Protein AF-A0AAD6HN36-F1 (afdb_monomer_lite)

pLDDT: mean 83.99, std 12.92, range [34.91, 96.19]

Organism: NCBI:txid1324776

Sequence (152 aa):
MFLSRPLIVNHISSAFELPNLQLDRNDNEGPPSPFAHVSLQFQLGQILTRTSLLHGQEISPLESESIRSHINNWIMSLPPAYSEKDPDTQWDKTHLYIPLQRHNLHAVSYMTMFSPSKRFLTKIYDSSSSREDQVCRSKAVDIAIHLLEISR

Radius of gyration: 17.89 Å; chains: 1; bounding box: 50×27×44 Å

Secondary structure (DSSP, 8-state):
-------SS-TTT--PPP---GGG---TTSPPPTTHHHHHHHHHHHHHHTSGGGGTPPPPHHHHHHHHHHHHHHHHTS-GGG-SSS---TTTTT-THHHHHHHHHHHHHHHHHHHHHTHHHHS---TT--HHHHHHHHHHHHHHHHHHHHT-

Foldseek 3Di:
DPDPDPDPDDPVPDPDDQPDVVVQDDPPPDDDGLCNLVSLVVVLVVLPSVACVVVPDQQDLVRLVVNLVVLVVSQVVDDQLLHPPNRDCVCCVPCVSSVVSSLVSVLVSLVSSLVNLVVLVVDDDDPPDDPSSVVSNVVNVVSVVVSVVSVD

Structure (mmCIF, N/CA/C/O backbone):
data_AF-A0AAD6HN36-F1
#
_entry.id   AF-A0AAD6HN36-F1
#
loop_
_atom_site.group_PDB
_atom_site.id
_atom_site.type_symbol
_atom_site.label_atom_id
_atom_site.label_alt_id
_atom_site.label_comp_id
_atom_site.label_asym_id
_atom_site.label_entity_id
_atom_site.label_seq_id
_atom_site.pdbx_PDB_ins_code
_atom_site.Cartn_x
_atom_site.Cartn_y
_atom_site.Cartn_z
_atom_site.occupancy
_atom_site.B_iso_or_equiv
_atom_site.auth_seq_id
_atom_site.auth_comp_id
_atom_site.auth_asym_id
_atom_site.auth_atom_id
_atom_site.pdbx_PDB_model_num
ATOM 1 N N . MET A 1 1 ? -7.191 -12.257 -16.506 1.00 34.91 1 MET A N 1
ATOM 2 C CA . MET A 1 1 ? -7.892 -11.857 -17.741 1.00 34.91 1 MET A CA 1
ATOM 3 C C . MET A 1 1 ? -9.327 -11.533 -17.352 1.00 34.91 1 MET A C 1
ATOM 5 O O . MET A 1 1 ? -10.131 -12.443 -17.215 1.00 34.91 1 MET A O 1
ATOM 9 N N . PHE A 1 2 ? -9.620 -10.268 -17.042 1.00 50.25 2 PHE A N 1
ATOM 10 C CA . PHE A 1 2 ? -11.009 -9.817 -16.959 1.00 50.25 2 PHE A CA 1
ATOM 11 C C . PHE A 1 2 ? -11.519 -9.731 -18.398 1.00 50.25 2 PHE A C 1
ATOM 13 O O . PHE A 1 2 ? -10.838 -9.161 -19.248 1.00 50.25 2 PHE A O 1
ATOM 20 N N . LEU A 1 3 ? -12.657 -10.365 -18.685 1.00 59.28 3 LEU A N 1
ATOM 21 C CA . LEU A 1 3 ? -13.356 -10.238 -19.966 1.00 59.28 3 LEU A CA 1
ATOM 22 C C . LEU A 1 3 ? -13.471 -8.744 -20.277 1.00 59.28 3 LEU A C 1
ATOM 24 O O . LEU A 1 3 ? -13.971 -8.028 -19.414 1.00 59.28 3 LEU A O 1
ATOM 28 N N . SER A 1 4 ? -12.981 -8.302 -21.439 1.00 61.53 4 SER A N 1
ATOM 29 C CA . SER A 1 4 ? -12.888 -6.912 -21.919 1.00 61.53 4 SER A CA 1
ATOM 30 C C . SER A 1 4 ? -14.243 -6.191 -21.949 1.00 61.53 4 SER A C 1
ATOM 32 O O . SER A 1 4 ? -14.782 -5.874 -23.006 1.00 61.53 4 SER A O 1
ATOM 34 N N . ARG A 1 5 ? -14.844 -5.986 -20.779 1.00 61.78 5 ARG A N 1
ATOM 35 C CA . ARG A 1 5 ? -16.117 -5.310 -20.611 1.00 61.78 5 ARG A CA 1
ATOM 36 C C . ARG A 1 5 ? -15.847 -3.815 -20.705 1.00 61.78 5 ARG A C 1
ATOM 38 O O . ARG A 1 5 ? -14.975 -3.329 -19.982 1.00 61.78 5 ARG A O 1
ATOM 45 N N . PRO A 1 6 ? -16.575 -3.089 -21.564 1.00 61.88 6 PRO A N 1
ATOM 46 C CA . PRO A 1 6 ? -16.514 -1.640 -21.542 1.00 61.88 6 PRO A CA 1
ATOM 47 C C . PRO A 1 6 ? -16.891 -1.157 -20.138 1.00 61.88 6 PRO A C 1
ATOM 49 O O . PRO A 1 6 ? -17.812 -1.698 -19.516 1.00 61.88 6 PRO A O 1
ATOM 52 N N . LEU A 1 7 ? -16.149 -0.174 -19.625 1.00 59.88 7 LEU A N 1
ATOM 53 C CA . LEU A 1 7 ? -16.458 0.462 -18.350 1.00 59.88 7 LEU A CA 1
ATOM 54 C C . LEU A 1 7 ? -17.863 1.071 -18.458 1.00 59.88 7 LEU A C 1
ATOM 56 O O . LEU A 1 7 ? -18.073 2.025 -19.200 1.00 59.88 7 LEU A O 1
ATOM 60 N N . ILE A 1 8 ? -18.834 0.486 -17.751 1.00 68.56 8 ILE A N 1
ATOM 61 C CA . ILE A 1 8 ? -20.224 0.983 -17.718 1.00 68.56 8 ILE A CA 1
ATOM 62 C C . ILE A 1 8 ? -20.270 2.348 -17.021 1.00 68.56 8 ILE A C 1
ATOM 64 O O . ILE A 1 8 ? -21.091 3.203 -17.341 1.00 68.56 8 ILE A O 1
ATOM 68 N N . VAL A 1 9 ? -19.356 2.558 -16.076 1.00 64.19 9 VAL A N 1
ATOM 69 C CA . VAL A 1 9 ? -19.214 3.796 -15.323 1.00 64.19 9 VAL A CA 1
ATOM 70 C C . VAL A 1 9 ? -18.124 4.642 -15.974 1.00 64.19 9 VAL A C 1
ATOM 72 O O . VAL A 1 9 ? -16.949 4.277 -15.962 1.00 64.19 9 VAL A O 1
ATOM 75 N N . ASN A 1 10 ? -18.509 5.788 -16.537 1.00 61.34 10 ASN A N 1
ATOM 76 C CA . ASN A 1 10 ? -17.551 6.766 -17.036 1.00 61.34 10 ASN A CA 1
ATOM 77 C C . ASN A 1 10 ? -16.992 7.581 -15.860 1.00 61.34 10 ASN A C 1
ATOM 79 O O . ASN A 1 10 ? -17.619 8.531 -15.385 1.00 61.34 10 ASN A O 1
ATOM 83 N N . HIS A 1 11 ? -15.805 7.203 -15.391 1.00 59.62 11 HIS A N 1
ATOM 84 C CA . HIS A 1 11 ? -15.131 7.886 -14.286 1.00 59.62 11 HIS A CA 1
ATOM 85 C C . HIS A 1 11 ? -14.662 9.309 -14.637 1.00 59.62 11 HIS A C 1
ATOM 87 O O . HIS A 1 11 ? -14.411 10.093 -13.730 1.00 59.62 11 HIS A O 1
ATOM 93 N N . ILE A 1 12 ? -14.593 9.667 -15.927 1.00 59.88 12 ILE A N 1
ATOM 94 C CA . ILE A 1 12 ? -14.190 11.005 -16.393 1.00 59.88 12 ILE A CA 1
ATOM 95 C C . ILE A 1 12 ? -15.348 12.009 -16.262 1.00 59.88 12 ILE A C 1
ATOM 97 O O . ILE A 1 12 ? -15.118 13.190 -16.023 1.00 59.88 12 ILE A O 1
ATOM 101 N N . SER A 1 13 ? -16.601 11.553 -16.393 1.00 55.22 13 SER A N 1
ATOM 102 C CA . SER A 1 13 ? -17.796 12.414 -16.351 1.00 55.22 13 SER A CA 1
ATOM 103 C C . SER A 1 13 ? -18.563 12.367 -15.029 1.00 55.22 13 SER A C 1
ATOM 105 O O . SER A 1 13 ? -19.600 13.014 -14.907 1.00 55.22 13 SER A O 1
ATOM 107 N N . SER A 1 14 ? -18.103 11.578 -14.059 1.00 58.44 14 SER A N 1
ATOM 108 C CA . SER A 1 14 ? -18.815 11.351 -12.801 1.00 58.44 14 SER A CA 1
ATOM 109 C C . SER A 1 14 ? -18.067 12.032 -11.658 1.00 58.44 14 SER A C 1
ATOM 111 O O . SER A 1 14 ? -17.010 11.569 -11.231 1.00 58.44 14 SER A O 1
ATOM 113 N N . ALA A 1 15 ? -18.607 13.145 -11.161 1.00 59.53 15 ALA A N 1
ATOM 114 C CA . ALA A 1 15 ? -18.129 13.771 -9.934 1.00 59.53 15 ALA A CA 1
ATOM 115 C C . ALA A 1 15 ? -18.608 12.927 -8.744 1.00 59.53 15 ALA A C 1
ATOM 117 O O . ALA A 1 15 ? -19.734 13.075 -8.279 1.00 59.53 15 ALA A O 1
ATOM 118 N N . PHE A 1 16 ? -17.785 11.977 -8.302 1.00 65.31 16 PHE A N 1
ATOM 119 C CA . PHE A 1 16 ? -18.121 11.153 -7.146 1.00 65.31 16 PHE A CA 1
ATOM 120 C C . PHE A 1 16 ? -17.800 11.905 -5.853 1.00 65.31 16 PHE A C 1
ATOM 122 O O . PHE A 1 16 ? -16.651 12.289 -5.618 1.00 65.31 16 PHE A O 1
ATOM 129 N N . GLU A 1 17 ? -18.807 12.081 -5.004 1.00 69.38 17 GLU A N 1
ATOM 130 C CA . GLU A 1 17 ? -18.619 12.577 -3.644 1.00 69.38 17 GLU A CA 1
ATOM 131 C C . GLU A 1 17 ? -18.004 11.490 -2.754 1.00 69.38 17 GLU A C 1
ATOM 133 O O . GLU A 1 17 ? -18.264 10.296 -2.928 1.00 69.38 17 GLU A O 1
ATOM 138 N N . LEU A 1 18 ? -17.168 11.906 -1.798 1.00 73.12 18 LEU A N 1
ATOM 139 C CA . LEU A 1 18 ? -16.603 10.994 -0.808 1.00 73.12 18 LEU A CA 1
ATOM 140 C C . LEU A 1 18 ? -17.752 10.398 0.024 1.00 73.12 18 LEU A C 1
ATOM 142 O O . LEU A 1 18 ? -18.589 11.174 0.493 1.00 73.12 18 LEU A O 1
ATOM 146 N N . PRO A 1 19 ? -17.782 9.074 0.277 1.00 73.75 19 PRO A N 1
ATOM 147 C CA . PRO A 1 19 ? -18.745 8.502 1.207 1.00 73.75 19 PRO A CA 1
ATOM 148 C C . PRO A 1 19 ? -18.616 9.211 2.557 1.00 73.75 19 PRO A C 1
ATOM 150 O O . PRO A 1 19 ? -17.577 9.120 3.223 1.00 73.75 19 PRO A O 1
ATOM 153 N N . ASN A 1 20 ? -19.648 9.967 2.930 1.00 66.25 20 ASN A N 1
ATOM 154 C CA . ASN A 1 20 ? -19.693 10.651 4.208 1.00 66.25 20 ASN A CA 1
ATOM 155 C C . ASN A 1 20 ? -20.208 9.638 5.241 1.00 66.25 20 ASN A C 1
ATOM 157 O O . ASN A 1 20 ? -21.331 9.156 5.174 1.00 66.25 20 ASN A O 1
ATOM 161 N N . LEU A 1 21 ? -19.353 9.230 6.178 1.00 71.81 21 LEU A N 1
ATOM 162 C CA . LEU A 1 21 ? -19.661 8.209 7.194 1.00 71.81 21 LEU A CA 1
ATOM 163 C C . LEU A 1 21 ? -20.633 8.749 8.266 1.00 71.81 21 LEU A C 1
ATOM 165 O O . LEU A 1 21 ? -20.459 8.507 9.455 1.00 71.81 21 LEU A O 1
ATOM 169 N N . GLN A 1 22 ? -21.628 9.551 7.872 1.00 67.31 22 GLN A N 1
ATOM 170 C CA . GLN A 1 22 ? -22.493 10.290 8.792 1.00 67.31 22 GLN A CA 1
ATOM 171 C C . GLN A 1 22 ? -23.364 9.378 9.653 1.00 67.31 22 GLN A C 1
ATOM 173 O O . GLN A 1 22 ? -23.704 9.759 10.769 1.00 67.31 22 GLN A O 1
ATOM 178 N N . LEU A 1 23 ? -23.694 8.183 9.159 1.00 66.25 23 LEU A N 1
ATOM 179 C CA . LEU A 1 23 ? -24.462 7.189 9.909 1.00 66.25 23 LEU A CA 1
ATOM 180 C C . LEU A 1 23 ? -23.628 6.472 10.985 1.00 66.25 23 LEU A C 1
ATOM 182 O O . LEU A 1 23 ? -24.205 5.971 11.942 1.00 66.25 23 LEU A O 1
ATOM 186 N N . ASP A 1 24 ? -22.295 6.478 10.870 1.00 66.00 24 ASP A N 1
ATOM 187 C CA . ASP A 1 24 ? -21.374 5.794 11.794 1.00 66.00 24 ASP A CA 1
ATOM 188 C C . ASP A 1 24 ? -20.603 6.768 12.692 1.00 66.00 24 ASP A C 1
ATOM 190 O O . ASP A 1 24 ? -19.496 6.469 13.151 1.00 66.00 24 ASP A O 1
ATOM 194 N N . ARG A 1 25 ? -21.129 7.980 12.880 1.00 59.97 25 ARG A N 1
ATOM 195 C CA . ARG A 1 25 ? -20.441 9.045 13.605 1.00 59.97 25 ARG A CA 1
ATOM 196 C C . ARG A 1 25 ? -20.374 8.699 15.096 1.00 59.97 25 ARG A C 1
ATOM 198 O O . ARG A 1 25 ? -21.236 9.094 15.869 1.00 59.97 25 ARG A O 1
ATOM 205 N N . ASN A 1 26 ? -19.346 7.956 15.489 1.00 57.81 26 ASN A N 1
ATOM 206 C CA . ASN A 1 26 ? -18.898 7.919 16.871 1.00 57.81 26 ASN A CA 1
ATOM 207 C C . ASN A 1 26 ? -18.164 9.231 17.145 1.00 57.81 26 ASN A C 1
ATOM 209 O O . ASN A 1 26 ? -17.320 9.650 16.347 1.00 57.81 26 ASN A O 1
ATOM 213 N N . ASP A 1 27 ? -18.494 9.890 18.254 1.00 57.81 27 ASP A N 1
ATOM 214 C CA . ASP A 1 27 ? -17.665 10.966 18.791 1.00 57.81 27 ASP A CA 1
ATOM 215 C C . ASP A 1 27 ? -16.211 10.460 18.863 1.00 57.81 27 ASP A C 1
ATOM 217 O O . ASP A 1 27 ? -15.991 9.279 19.135 1.00 57.81 27 ASP A O 1
ATOM 221 N N . ASN A 1 28 ? -15.237 11.318 18.533 1.00 61.47 28 ASN A N 1
ATOM 222 C CA . ASN A 1 28 ? -13.830 11.009 18.185 1.00 61.47 28 ASN A CA 1
ATOM 223 C C . ASN A 1 28 ? -13.006 10.168 19.203 1.00 61.47 28 ASN A C 1
ATOM 225 O O . ASN A 1 28 ? -11.795 10.044 19.054 1.00 61.47 28 ASN A O 1
ATOM 229 N N . GLU A 1 29 ? -13.629 9.605 20.233 1.00 69.50 29 GLU A N 1
ATOM 230 C CA . GLU A 1 29 ? -13.046 8.774 21.289 1.00 69.50 29 GLU A CA 1
ATOM 231 C C . GLU A 1 29 ? -13.240 7.257 21.052 1.00 69.50 29 GLU A C 1
ATOM 233 O O . GLU A 1 29 ? -12.732 6.436 21.818 1.00 69.50 29 GLU A O 1
ATOM 238 N N . GLY A 1 30 ? -13.976 6.863 20.004 1.00 80.06 30 GLY A N 1
ATOM 239 C CA . GLY A 1 30 ? -14.299 5.465 19.690 1.00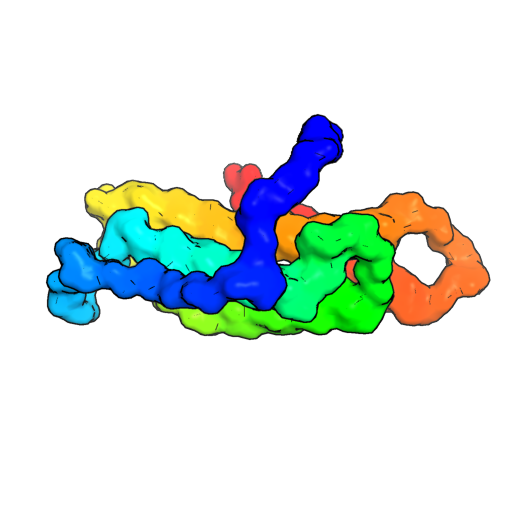 80.06 30 GLY A CA 1
ATOM 240 C C . GLY A 1 30 ? -13.422 4.801 18.613 1.00 80.06 30 GLY A C 1
ATOM 241 O O . GLY A 1 30 ? -12.640 5.467 17.936 1.00 80.06 30 GLY A O 1
ATOM 242 N N . PRO A 1 31 ? -13.573 3.476 18.406 1.00 87.75 31 PRO A N 1
ATOM 243 C CA . PRO A 1 31 ? -12.924 2.772 17.302 1.00 87.75 31 PRO A CA 1
ATOM 244 C C . PRO A 1 31 ? -13.359 3.348 15.942 1.00 87.75 31 PRO A C 1
ATOM 246 O O . PRO A 1 31 ? -14.497 3.818 15.810 1.00 87.75 31 PRO A O 1
ATOM 249 N N . PRO A 1 32 ? -12.512 3.245 14.899 1.00 89.06 32 PRO A N 1
ATOM 250 C CA . PRO A 1 32 ? -12.901 3.578 13.533 1.00 89.06 32 PRO A CA 1
ATOM 251 C C . PRO A 1 32 ? -14.189 2.866 13.107 1.00 89.06 32 PRO A C 1
ATOM 253 O O . PRO A 1 32 ? -14.401 1.697 13.450 1.00 89.06 32 PRO A O 1
ATOM 256 N N . SER A 1 33 ? -15.022 3.546 12.310 1.00 89.50 33 SER A N 1
ATOM 257 C CA . SER A 1 33 ? -16.219 2.937 11.715 1.00 89.50 33 SER A CA 1
ATOM 258 C C . SER A 1 33 ? -15.850 1.651 10.951 1.00 89.50 33 SER A C 1
ATOM 260 O O . SER A 1 33 ? -14.851 1.642 10.222 1.00 89.50 33 SER A O 1
ATOM 262 N N . PRO A 1 34 ? -16.679 0.591 11.012 1.00 89.31 34 PRO A N 1
ATOM 263 C CA . PRO A 1 34 ? -16.540 -0.581 10.147 1.00 89.31 34 PRO A CA 1
ATOM 264 C C . PRO A 1 34 ? -16.474 -0.243 8.649 1.00 89.31 34 PRO A C 1
ATOM 266 O O . PRO A 1 34 ? -15.911 -1.010 7.871 1.00 89.31 34 PRO A O 1
ATOM 269 N N . PHE A 1 35 ? -16.988 0.912 8.230 1.00 88.69 35 PHE A N 1
ATOM 270 C CA . PHE A 1 35 ? -16.982 1.371 6.842 1.00 88.69 35 PHE A CA 1
ATOM 271 C C . PHE A 1 35 ? -15.898 2.413 6.540 1.00 88.69 35 PHE A C 1
ATOM 273 O O . PHE A 1 35 ? -15.766 2.828 5.391 1.00 88.69 35 PHE A O 1
ATOM 280 N N . ALA A 1 36 ? -15.060 2.793 7.511 1.00 88.81 36 ALA A N 1
ATOM 281 C CA . ALA A 1 36 ? -14.007 3.791 7.300 1.00 88.81 36 ALA A CA 1
ATOM 282 C C . ALA A 1 36 ? -13.028 3.403 6.177 1.00 88.81 36 ALA A C 1
ATOM 284 O O . ALA A 1 36 ? -12.622 4.251 5.379 1.00 88.81 36 ALA A O 1
ATOM 285 N N . HIS A 1 37 ? -12.726 2.109 6.045 1.00 89.81 37 HIS A N 1
ATOM 286 C CA . HIS A 1 37 ? -11.905 1.587 4.953 1.00 89.81 37 HIS A CA 1
ATOM 287 C C . HIS A 1 37 ? -12.492 1.854 3.555 1.00 89.81 37 HIS A C 1
ATOM 289 O O . HIS A 1 37 ? -11.724 2.005 2.611 1.00 89.81 37 HIS A O 1
ATOM 295 N N . VAL A 1 38 ? -13.819 1.961 3.403 1.00 90.06 38 VAL A N 1
ATOM 296 C CA . VAL A 1 38 ? -14.475 2.234 2.111 1.00 90.06 38 VAL A CA 1
ATOM 297 C C . VAL A 1 38 ? -14.147 3.647 1.642 1.00 90.06 38 VAL A C 1
ATOM 299 O O . VAL A 1 38 ? -13.743 3.842 0.497 1.00 90.06 38 VAL A O 1
ATOM 302 N N . SER A 1 39 ? -14.254 4.634 2.535 1.00 89.50 39 SER A N 1
ATOM 303 C CA . SER A 1 39 ? -13.885 6.019 2.225 1.00 89.50 39 SER A CA 1
ATOM 304 C C . SER A 1 39 ? -12.392 6.137 1.905 1.00 89.50 39 SER A C 1
ATOM 306 O O . SER A 1 39 ? -12.023 6.849 0.973 1.00 89.50 39 SER A O 1
ATOM 308 N N . LEU A 1 40 ? -11.535 5.400 2.619 1.00 93.19 40 LEU A N 1
ATOM 309 C CA . LEU A 1 40 ? -10.092 5.361 2.358 1.00 93.19 40 LEU A CA 1
ATOM 310 C C . LEU A 1 40 ? -9.773 4.718 0.996 1.00 93.19 40 LEU A C 1
ATOM 312 O O . LEU A 1 40 ? -9.050 5.305 0.194 1.00 93.19 40 LEU A O 1
ATOM 316 N N . GLN A 1 41 ? -10.358 3.562 0.678 1.00 91.88 41 GLN A N 1
ATOM 317 C CA . GLN A 1 41 ? -10.198 2.922 -0.634 1.00 91.88 41 GLN A CA 1
ATOM 318 C C . GLN A 1 41 ? -10.727 3.796 -1.771 1.00 91.88 41 GLN A C 1
ATOM 320 O O . GLN A 1 41 ? -10.151 3.821 -2.857 1.00 91.88 41 GLN A O 1
ATOM 325 N N . PHE A 1 42 ? -11.799 4.547 -1.531 1.00 89.75 42 PHE A N 1
ATOM 326 C CA . PHE A 1 42 ? -12.309 5.498 -2.503 1.00 89.75 42 PHE A CA 1
ATOM 327 C C . PHE A 1 42 ? -11.315 6.642 -2.761 1.00 89.75 42 PHE A C 1
ATOM 329 O O . PHE A 1 42 ? -11.101 7.000 -3.918 1.00 89.75 42 PHE A O 1
ATOM 336 N N . GLN A 1 43 ? -10.648 7.175 -1.728 1.00 90.88 43 GLN A N 1
ATOM 337 C CA . GLN A 1 43 ? -9.565 8.156 -1.910 1.00 90.88 43 GLN A CA 1
ATOM 338 C C . GLN A 1 43 ? -8.420 7.579 -2.748 1.00 90.88 43 GLN A C 1
ATOM 340 O O . GLN A 1 43 ? -7.943 8.240 -3.673 1.00 90.88 43 GLN A O 1
ATOM 345 N N . LEU A 1 44 ? -8.023 6.330 -2.481 1.00 91.12 44 LEU A N 1
ATOM 346 C CA . LEU A 1 44 ? -7.045 5.629 -3.311 1.00 91.12 44 LEU A CA 1
ATOM 347 C C . LEU A 1 44 ? -7.536 5.531 -4.764 1.00 91.12 44 LEU A C 1
ATOM 349 O O . LEU A 1 44 ? -6.805 5.882 -5.684 1.00 91.12 44 LEU A O 1
ATOM 353 N N . GLY A 1 45 ? -8.796 5.149 -4.983 1.00 88.12 45 GLY A N 1
ATOM 354 C CA . GLY A 1 45 ? -9.420 5.126 -6.306 1.00 88.12 45 GLY A CA 1
ATOM 355 C C . GLY A 1 45 ? -9.364 6.482 -7.020 1.00 88.12 45 GLY A C 1
ATOM 356 O O . GLY A 1 45 ? -9.010 6.537 -8.198 1.00 88.12 45 GLY A O 1
ATOM 357 N N . GLN A 1 46 ? -9.621 7.589 -6.316 1.00 86.25 46 GLN A N 1
ATOM 358 C CA . GLN A 1 46 ? -9.509 8.938 -6.883 1.00 86.25 46 GLN A CA 1
ATOM 359 C C . GLN A 1 46 ? -8.084 9.265 -7.341 1.00 86.25 46 GLN A C 1
ATOM 361 O O . GLN A 1 46 ? -7.917 9.846 -8.415 1.00 86.25 46 GLN A O 1
ATOM 366 N N . ILE A 1 47 ? -7.060 8.858 -6.584 1.00 86.19 47 ILE A N 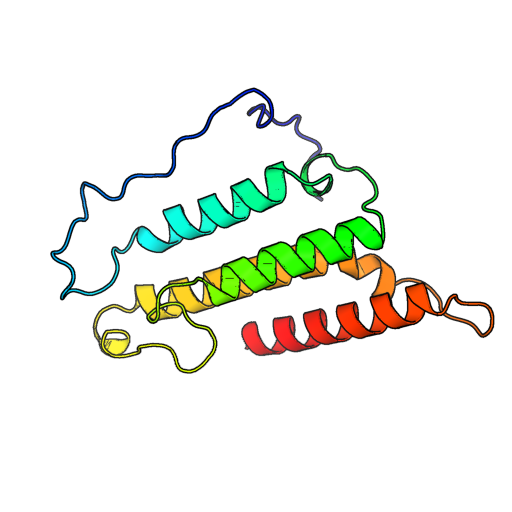1
ATOM 367 C CA . ILE A 1 47 ? -5.659 8.996 -7.011 1.00 86.19 47 ILE A CA 1
ATOM 368 C C . ILE A 1 47 ? -5.444 8.279 -8.351 1.00 86.19 47 ILE A C 1
ATOM 370 O O . ILE A 1 47 ? -4.820 8.843 -9.248 1.00 86.19 47 ILE A O 1
ATOM 374 N N . LEU A 1 48 ? -6.021 7.086 -8.533 1.00 83.06 48 LEU A N 1
ATOM 375 C CA . LEU A 1 48 ? -5.865 6.293 -9.758 1.00 83.06 48 LEU A CA 1
ATOM 376 C C . LEU A 1 48 ? -6.660 6.827 -10.949 1.00 83.06 48 LEU A C 1
ATOM 378 O O . LEU A 1 48 ? -6.180 6.725 -12.075 1.00 83.06 48 LEU A O 1
ATOM 382 N N . THR A 1 49 ? -7.832 7.433 -10.739 1.00 79.88 49 THR A N 1
ATOM 383 C CA . THR A 1 49 ? -8.605 8.044 -11.845 1.00 79.88 49 THR A CA 1
ATOM 384 C C . THR A 1 49 ? -7.852 9.154 -12.569 1.00 79.88 49 THR A C 1
ATOM 386 O O . THR A 1 49 ? -8.087 9.388 -13.750 1.00 79.88 49 THR A O 1
ATOM 389 N N . ARG A 1 50 ? -6.893 9.794 -11.893 1.00 73.81 50 ARG A N 1
ATOM 390 C CA . ARG A 1 50 ? -6.019 10.820 -12.477 1.00 73.81 50 ARG A CA 1
ATOM 391 C C . ARG A 1 50 ? -4.856 10.238 -13.287 1.00 73.81 50 ARG A C 1
ATOM 393 O O . ARG A 1 50 ? -4.024 10.998 -13.767 1.00 73.81 50 ARG A O 1
ATOM 400 N N . THR A 1 51 ? -4.772 8.914 -13.410 1.00 72.56 51 THR A N 1
ATOM 401 C CA . THR A 1 51 ? -3.629 8.202 -13.999 1.00 72.56 51 THR A CA 1
ATOM 402 C C . THR A 1 51 ? -4.069 7.360 -15.196 1.00 72.56 51 THR A C 1
ATOM 404 O O . THR A 1 51 ? -5.233 6.964 -15.314 1.00 72.56 51 THR A O 1
ATOM 407 N N . SER A 1 52 ? -3.141 7.037 -16.094 1.00 69.12 52 SER A N 1
ATOM 408 C CA . SER A 1 52 ? -3.405 6.189 -17.261 1.00 69.12 52 SER A CA 1
ATOM 409 C C . SER A 1 52 ? -3.646 4.713 -16.900 1.00 69.12 52 SER A C 1
ATOM 411 O O . SER A 1 52 ? -4.121 3.949 -17.742 1.00 69.12 52 SER A O 1
ATOM 413 N N . LEU A 1 53 ? -3.431 4.319 -15.633 1.00 68.25 53 LEU A N 1
ATOM 414 C CA . LEU A 1 53 ? -3.600 2.947 -15.136 1.00 68.25 53 LEU A CA 1
ATOM 415 C C . LEU A 1 53 ? -4.992 2.368 -15.411 1.00 68.25 53 LEU A C 1
ATOM 417 O O . LEU A 1 53 ? -5.115 1.185 -15.721 1.00 68.25 53 LEU A O 1
ATOM 421 N N . LEU A 1 54 ? -6.037 3.194 -15.337 1.00 65.06 54 LEU A N 1
ATOM 422 C CA . LEU A 1 54 ? -7.416 2.765 -15.594 1.00 65.06 54 LEU A CA 1
ATOM 423 C C . LEU A 1 54 ? -7.797 2.787 -17.082 1.00 65.06 54 LEU A C 1
ATOM 425 O O . LEU A 1 54 ? -8.841 2.260 -17.457 1.00 65.06 54 LEU A O 1
ATOM 429 N N . HIS A 1 55 ? -6.953 3.369 -17.934 1.00 64.31 55 HIS A N 1
ATOM 430 C CA . HIS A 1 55 ? -7.230 3.595 -19.352 1.00 64.31 55 HIS A CA 1
ATOM 431 C C . HIS A 1 55 ? -6.629 2.511 -20.262 1.00 64.31 55 HIS A C 1
ATOM 433 O O . HIS A 1 55 ? -6.756 2.593 -21.482 1.00 64.31 55 HIS A O 1
ATOM 439 N N . GLY A 1 56 ? -5.973 1.492 -19.690 1.00 62.53 56 GLY A N 1
ATOM 440 C CA . GLY A 1 56 ? -5.355 0.394 -20.444 1.00 62.53 56 GLY A CA 1
ATOM 441 C C . GLY A 1 56 ? -4.177 0.826 -21.324 1.00 62.53 56 GLY A C 1
ATOM 442 O O . GLY A 1 56 ? -3.756 0.067 -22.195 1.00 62.53 56 GLY A O 1
ATOM 443 N N . GLN A 1 57 ? -3.665 2.040 -21.118 1.00 68.06 57 GLN A N 1
ATOM 444 C CA . GLN A 1 57 ? -2.512 2.576 -21.831 1.00 68.06 57 GLN A CA 1
ATOM 445 C C . GLN A 1 57 ? -1.210 2.124 -21.167 1.00 68.06 57 GLN A C 1
ATOM 447 O O . GLN A 1 57 ? -1.172 1.793 -19.979 1.00 68.06 57 GLN A O 1
ATOM 452 N N . GLU A 1 58 ? -0.126 2.100 -21.943 1.00 72.19 58 GLU A N 1
ATOM 453 C CA . GLU A 1 58 ? 1.191 1.827 -21.385 1.00 72.19 58 GLU A CA 1
ATOM 454 C C . GLU A 1 58 ? 1.638 3.002 -20.506 1.00 72.19 58 GLU A C 1
ATOM 456 O O . GLU A 1 58 ? 1.845 4.118 -20.976 1.00 72.19 58 GLU A O 1
ATOM 461 N N . ILE A 1 59 ? 1.805 2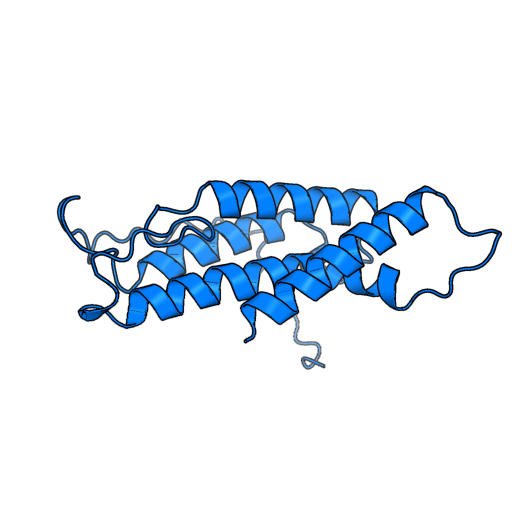.730 -19.216 1.00 79.19 59 ILE A N 1
ATOM 462 C CA . ILE A 1 59 ? 2.236 3.714 -18.220 1.00 79.19 59 ILE A CA 1
ATOM 463 C C . ILE A 1 59 ? 3.702 4.046 -18.474 1.00 79.19 59 ILE A C 1
ATOM 465 O O . ILE A 1 59 ? 4.509 3.138 -18.626 1.00 79.19 59 ILE A O 1
ATOM 469 N N . SER A 1 60 ? 4.107 5.313 -18.503 1.00 83.69 60 SER A N 1
ATOM 470 C CA . SER A 1 60 ? 5.533 5.668 -18.657 1.00 83.69 60 SER A CA 1
ATOM 471 C C . SER A 1 60 ? 6.326 5.443 -17.352 1.00 83.69 60 SER A C 1
ATOM 473 O O . SER A 1 60 ? 5.727 5.364 -16.279 1.00 83.69 60 SER A O 1
ATOM 475 N N . PRO A 1 61 ? 7.669 5.328 -17.371 1.00 83.00 61 PRO A N 1
ATOM 476 C CA . PRO A 1 61 ? 8.452 5.231 -16.133 1.00 83.00 61 PRO A CA 1
ATOM 477 C C . PRO A 1 61 ? 8.222 6.413 -15.178 1.00 83.00 61 PRO A C 1
ATOM 479 O O . PRO A 1 61 ? 8.090 6.217 -13.971 1.00 83.00 61 PRO A O 1
ATOM 482 N N . LEU A 1 62 ? 8.092 7.626 -15.726 1.00 85.75 62 LEU A N 1
ATOM 483 C CA . LEU A 1 62 ? 7.778 8.839 -14.965 1.00 85.75 62 LEU A CA 1
ATOM 484 C C . LEU A 1 62 ? 6.392 8.767 -14.319 1.00 85.75 62 LEU A C 1
ATOM 486 O O . LEU A 1 62 ? 6.219 9.139 -13.161 1.00 85.75 62 LEU A O 1
ATOM 490 N N . GLU A 1 63 ? 5.405 8.258 -15.050 1.00 85.38 63 GLU A N 1
ATOM 491 C CA . GLU A 1 63 ? 4.053 8.098 -14.527 1.00 85.38 63 GLU A CA 1
ATOM 492 C C . GLU A 1 63 ? 3.983 7.008 -13.450 1.00 85.38 63 GLU A C 1
ATOM 494 O O . GLU A 1 63 ? 3.370 7.222 -12.408 1.00 85.38 63 GLU A O 1
ATOM 499 N N . SER A 1 64 ? 4.681 5.884 -13.638 1.00 85.75 64 SER A N 1
ATOM 500 C CA . SER A 1 64 ? 4.809 4.833 -12.619 1.00 85.75 64 SER A CA 1
ATOM 501 C C . SER A 1 64 ? 5.393 5.386 -11.316 1.00 85.75 64 SER A C 1
ATOM 503 O O . SER A 1 64 ? 4.929 5.044 -10.229 1.00 85.75 64 SER A O 1
ATOM 505 N N . GLU A 1 65 ? 6.387 6.269 -11.416 1.00 87.88 65 GLU A N 1
ATOM 506 C CA . GLU A 1 65 ? 6.980 6.939 -10.262 1.00 87.88 65 GLU A CA 1
ATOM 507 C C . GLU A 1 65 ? 6.017 7.938 -9.605 1.00 87.88 65 GLU A C 1
ATOM 509 O O . GLU A 1 65 ? 5.933 7.993 -8.378 1.00 87.88 65 GLU A O 1
ATOM 514 N N . SER A 1 66 ? 5.257 8.695 -10.400 1.00 89.81 66 SER A N 1
ATOM 515 C CA . SER A 1 66 ? 4.238 9.617 -9.890 1.00 89.81 66 SER A CA 1
ATOM 516 C C . SER A 1 66 ? 3.128 8.874 -9.140 1.00 89.81 66 SER A C 1
ATOM 518 O O . SER A 1 66 ? 2.801 9.245 -8.012 1.00 89.81 66 SER A O 1
ATOM 520 N N . ILE A 1 67 ? 2.610 7.778 -9.709 1.00 89.56 67 ILE A N 1
ATOM 521 C CA . ILE A 1 67 ? 1.633 6.888 -9.061 1.00 89.56 67 ILE A CA 1
ATOM 522 C C . ILE A 1 67 ? 2.189 6.397 -7.725 1.00 89.56 67 ILE A C 1
ATOM 524 O O . ILE A 1 67 ? 1.551 6.559 -6.685 1.00 89.56 67 ILE A O 1
ATOM 528 N N . ARG A 1 68 ? 3.412 5.857 -7.736 1.00 91.12 68 ARG A N 1
ATOM 529 C CA . ARG A 1 68 ? 4.095 5.375 -6.533 1.00 91.12 68 ARG A CA 1
ATOM 530 C C . ARG A 1 68 ? 4.207 6.473 -5.472 1.00 91.12 68 ARG A C 1
ATOM 532 O O . ARG A 1 68 ? 3.934 6.215 -4.303 1.00 91.12 68 ARG A O 1
ATOM 539 N N . SER A 1 69 ? 4.593 7.691 -5.850 1.00 92.69 69 SER A N 1
ATOM 540 C CA . SER A 1 69 ? 4.716 8.807 -4.906 1.00 92.69 69 SER A CA 1
ATOM 541 C C . SER A 1 69 ? 3.369 9.215 -4.311 1.00 92.69 69 SER A C 1
ATOM 543 O O . SER A 1 69 ? 3.290 9.426 -3.103 1.00 92.69 69 SER A O 1
ATOM 545 N N . HIS A 1 70 ? 2.310 9.310 -5.120 1.00 93.56 70 HIS A N 1
ATOM 546 C CA . HIS A 1 70 ? 0.980 9.661 -4.622 1.00 93.56 70 HIS A CA 1
ATOM 547 C C . HIS A 1 70 ? 0.434 8.608 -3.656 1.00 93.56 70 HIS A C 1
ATOM 549 O O . HIS A 1 70 ? -0.098 8.969 -2.609 1.00 93.56 70 HIS A O 1
ATOM 555 N N . ILE A 1 71 ? 0.608 7.320 -3.971 1.00 94.50 71 ILE A N 1
ATOM 556 C CA . ILE A 1 71 ? 0.150 6.240 -3.092 1.00 94.50 71 ILE A CA 1
ATOM 557 C C . ILE A 1 71 ? 0.963 6.227 -1.791 1.00 94.50 71 ILE A C 1
ATOM 559 O O . ILE A 1 71 ? 0.370 6.098 -0.729 1.00 94.50 71 ILE A O 1
ATOM 563 N N . ASN A 1 72 ? 2.285 6.437 -1.825 1.00 94.56 72 ASN A N 1
ATOM 564 C CA . ASN A 1 72 ? 3.086 6.528 -0.593 1.00 94.56 72 ASN A CA 1
ATOM 565 C C . ASN A 1 72 ? 2.646 7.689 0.306 1.00 94.56 72 ASN A C 1
ATOM 567 O O . ASN A 1 72 ? 2.492 7.505 1.510 1.00 94.56 72 ASN A O 1
ATOM 571 N N . ASN A 1 73 ? 2.390 8.864 -0.274 1.00 95.25 73 ASN A N 1
ATOM 572 C CA . ASN A 1 73 ? 1.875 10.005 0.483 1.00 95.25 73 ASN A CA 1
ATOM 573 C C . ASN A 1 73 ? 0.504 9.695 1.100 1.00 95.25 73 ASN A C 1
ATOM 575 O O . ASN A 1 73 ? 0.240 10.071 2.239 1.00 95.25 73 ASN A O 1
ATOM 579 N N . TRP A 1 74 ? -0.352 8.979 0.368 1.00 95.81 74 TRP A N 1
ATOM 580 C CA . TRP A 1 74 ? -1.647 8.538 0.873 1.00 95.81 74 TRP A CA 1
ATOM 581 C C . TRP A 1 74 ? -1.509 7.518 2.016 1.00 95.81 74 TRP A C 1
ATOM 583 O O . TRP A 1 74 ? -2.144 7.709 3.051 1.00 95.81 74 TRP A O 1
ATOM 593 N N . ILE A 1 75 ? -0.622 6.520 1.901 1.00 95.69 75 ILE A N 1
ATOM 594 C CA . ILE A 1 75 ? -0.317 5.559 2.981 1.00 95.69 75 ILE A CA 1
ATOM 595 C C . ILE A 1 75 ? 0.139 6.304 4.242 1.00 95.69 75 ILE A C 1
ATOM 597 O O . ILE A 1 75 ? -0.342 6.024 5.336 1.00 95.69 75 ILE A O 1
ATOM 601 N N . MET A 1 76 ? 1.024 7.295 4.094 1.00 95.06 76 MET A N 1
ATOM 602 C CA . MET A 1 76 ? 1.505 8.115 5.214 1.00 95.06 76 MET A CA 1
ATOM 603 C C . MET A 1 76 ? 0.416 8.995 5.844 1.00 95.06 76 MET A C 1
ATOM 605 O O . MET A 1 76 ? 0.569 9.420 6.985 1.00 95.06 76 MET A O 1
ATOM 609 N N . SER A 1 77 ? -0.666 9.280 5.116 1.00 95.00 77 SER A N 1
ATOM 610 C CA . SER A 1 77 ? -1.803 10.069 5.607 1.00 95.00 77 SER A CA 1
ATOM 611 C C . SER A 1 77 ? -2.892 9.234 6.286 1.00 95.00 77 SER A C 1
ATOM 613 O O . SER A 1 77 ? -3.885 9.794 6.754 1.00 95.00 77 SER A O 1
ATOM 615 N N . LEU A 1 78 ? -2.739 7.904 6.322 1.00 95.50 78 LEU A N 1
ATOM 616 C CA . LEU A 1 78 ? -3.722 7.021 6.938 1.00 95.50 78 LEU A CA 1
ATOM 617 C C . LEU A 1 78 ? -3.876 7.320 8.440 1.00 95.50 78 LEU A C 1
ATOM 619 O O . LEU A 1 78 ? -2.895 7.645 9.113 1.00 95.50 78 LEU A O 1
ATOM 623 N N . PRO A 1 79 ? -5.093 7.173 8.997 1.00 94.06 79 PRO A N 1
ATOM 624 C CA . PRO A 1 79 ? -5.310 7.293 10.436 1.00 94.06 79 PRO A CA 1
ATOM 625 C C . PRO A 1 79 ? -4.426 6.322 11.241 1.00 94.06 79 PRO A C 1
ATOM 627 O O . PRO A 1 79 ? -4.121 5.241 10.734 1.00 94.06 79 PRO A O 1
ATOM 630 N N . PRO A 1 80 ? -4.094 6.620 12.513 1.00 94.75 80 PRO A N 1
ATOM 631 C CA . PRO A 1 80 ? -3.214 5.778 13.337 1.00 94.75 80 PRO A CA 1
ATOM 632 C C . PRO A 1 80 ? -3.635 4.305 13.420 1.00 94.75 80 PRO A C 1
ATOM 634 O O . PRO A 1 80 ? -2.798 3.412 13.301 1.00 94.75 80 PRO A O 1
ATOM 637 N N . ALA A 1 81 ? -4.941 4.035 13.515 1.00 94.62 81 ALA A N 1
ATOM 638 C CA . ALA A 1 81 ? -5.491 2.677 13.520 1.00 94.62 81 ALA A CA 1
ATOM 639 C C . ALA A 1 81 ? -5.250 1.904 12.210 1.00 94.62 81 ALA A C 1
ATOM 641 O 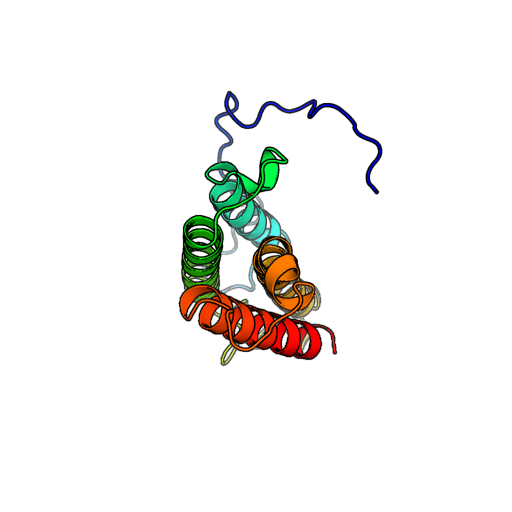O . ALA A 1 81 ? -5.381 0.683 12.188 1.00 94.62 81 ALA A O 1
ATOM 642 N N . TYR A 1 82 ? -4.903 2.590 11.121 1.00 95.69 82 TYR A N 1
ATOM 643 C CA . TYR A 1 82 ? -4.589 2.019 9.811 1.00 95.69 82 TYR A CA 1
ATOM 644 C C . TYR A 1 82 ? -3.133 2.260 9.386 1.00 95.69 82 TYR A C 1
ATOM 646 O O . TYR A 1 82 ? -2.766 1.877 8.277 1.00 95.69 82 TYR A O 1
ATOM 654 N N . SER A 1 83 ? -2.297 2.855 10.244 1.00 95.12 83 SER A N 1
ATOM 655 C CA . SER A 1 83 ? -0.872 3.042 9.962 1.00 95.12 83 SER A CA 1
ATOM 656 C C . SER A 1 83 ? -0.185 1.695 9.729 1.00 95.12 83 SER A C 1
ATOM 658 O O . SER A 1 83 ? -0.552 0.678 10.316 1.00 95.12 83 SER A O 1
ATOM 660 N N . GLU A 1 84 ? 0.810 1.674 8.850 1.00 91.62 84 GLU A N 1
ATOM 661 C CA . GLU A 1 84 ? 1.673 0.502 8.673 1.00 91.62 84 GLU A CA 1
ATOM 662 C C . GLU A 1 84 ? 2.706 0.415 9.805 1.00 91.62 84 GLU A C 1
ATOM 664 O O . GLU A 1 84 ? 2.968 -0.651 10.360 1.00 91.62 84 GLU A O 1
ATOM 669 N N . LYS A 1 85 ? 3.280 1.569 10.165 1.00 92.69 85 LYS A N 1
ATOM 670 C CA . LYS A 1 85 ? 4.320 1.698 11.185 1.00 92.69 85 LYS A CA 1
ATOM 671 C C . LYS A 1 85 ? 3.682 2.097 12.502 1.00 92.69 85 LYS A C 1
ATOM 673 O O . LYS A 1 85 ? 3.026 3.134 12.553 1.00 92.69 85 LYS A O 1
ATOM 678 N N . ASP A 1 86 ? 3.918 1.285 13.530 1.00 93.56 86 ASP A N 1
ATOM 679 C CA . ASP A 1 86 ? 3.394 1.493 14.885 1.00 93.56 86 ASP A CA 1
ATOM 680 C C . ASP A 1 86 ? 1.877 1.783 14.895 1.00 93.56 86 ASP A C 1
ATOM 682 O O . ASP A 1 86 ? 1.450 2.884 15.247 1.00 93.56 86 ASP A O 1
ATOM 686 N N . PRO A 1 87 ? 1.042 0.844 14.401 1.00 95.00 87 PRO A N 1
ATOM 687 C CA . PRO A 1 87 ? -0.394 1.062 14.368 1.00 95.00 87 PRO A CA 1
ATOM 688 C C . PRO A 1 87 ? -0.980 1.188 15.772 1.00 95.00 87 PRO A C 1
ATOM 690 O O . PRO A 1 87 ? -0.611 0.446 16.683 1.00 95.00 87 PRO A O 1
ATOM 693 N N . ASP A 1 88 ? -1.994 2.040 15.908 1.00 94.88 88 ASP A N 1
ATOM 694 C CA . ASP A 1 88 ? -2.832 2.028 17.103 1.00 94.88 88 ASP A CA 1
ATOM 695 C C . ASP A 1 88 ? -3.645 0.725 17.144 1.00 94.88 88 ASP A C 1
ATOM 697 O O . ASP A 1 88 ? -4.549 0.499 16.332 1.00 94.88 88 ASP A O 1
ATOM 701 N N . THR A 1 89 ? -3.282 -0.151 18.082 1.00 95.69 89 THR A N 1
ATOM 702 C CA . THR A 1 89 ? -3.862 -1.489 18.255 1.00 95.69 89 THR A CA 1
ATOM 703 C C . THR A 1 89 ? -4.839 -1.577 19.427 1.00 95.69 89 THR A C 1
ATOM 705 O O . THR A 1 89 ? -5.281 -2.678 19.770 1.00 95.69 89 THR A O 1
ATOM 708 N N . GLN A 1 90 ? -5.219 -0.443 20.035 1.00 94.94 90 GLN A N 1
ATOM 709 C CA . GLN A 1 90 ? -6.086 -0.400 21.219 1.00 94.94 90 GLN A CA 1
ATOM 710 C C . GLN A 1 90 ? -7.384 -1.210 21.040 1.00 94.94 90 GLN A C 1
ATOM 712 O O . GLN A 1 90 ? -7.870 -1.834 21.987 1.00 94.94 90 GLN A O 1
ATOM 717 N N . TRP A 1 91 ? -7.929 -1.242 19.822 1.00 93.44 91 TRP A N 1
ATOM 718 C CA . TRP A 1 91 ? -9.199 -1.900 19.506 1.00 93.44 91 TRP A CA 1
ATOM 719 C C . TRP A 1 91 ? -9.064 -3.251 18.795 1.00 93.44 91 TRP A C 1
ATOM 721 O O . TRP A 1 91 ? -10.076 -3.921 18.600 1.00 93.44 91 TRP A O 1
ATOM 731 N N . ASP A 1 92 ? -7.856 -3.697 18.439 1.00 95.44 92 ASP A N 1
ATOM 732 C CA . ASP A 1 92 ? -7.658 -4.864 17.559 1.00 95.44 92 ASP A CA 1
ATOM 733 C C . ASP A 1 92 ? -8.258 -6.157 18.144 1.00 95.44 92 ASP A C 1
ATOM 735 O O . ASP A 1 92 ? -8.733 -7.020 17.408 1.00 95.44 92 ASP A O 1
ATOM 739 N N . LYS A 1 93 ? -8.290 -6.283 19.479 1.00 94.94 93 LYS A N 1
ATOM 740 C CA . LYS A 1 93 ? -8.862 -7.450 20.178 1.00 94.94 93 LYS A CA 1
ATOM 741 C C . LYS A 1 93 ? -10.389 -7.445 20.240 1.00 94.94 93 LYS A C 1
ATOM 743 O O . LYS A 1 93 ? -10.991 -8.509 20.346 1.00 94.94 93 LYS A O 1
ATOM 748 N N . THR A 1 94 ? -11.007 -6.268 20.235 1.00 95.38 94 THR A N 1
ATOM 749 C CA . THR A 1 94 ? -12.461 -6.102 20.401 1.00 95.38 94 THR A CA 1
ATOM 750 C C . THR A 1 94 ? -13.172 -5.868 19.070 1.00 95.38 94 THR A C 1
ATOM 752 O O . THR A 1 94 ? -14.342 -6.214 18.938 1.00 95.38 94 THR A O 1
ATOM 755 N N . HIS A 1 95 ? -12.460 -5.353 18.065 1.00 94.06 95 HIS A N 1
ATOM 756 C CA . HIS A 1 95 ? -12.980 -4.978 16.753 1.00 94.06 95 HIS A CA 1
ATOM 757 C C . HIS A 1 95 ? -12.114 -5.607 15.653 1.00 94.06 95 HIS A C 1
ATOM 759 O O . HIS A 1 95 ? -11.307 -4.941 15.007 1.00 94.06 95 HIS A O 1
ATOM 765 N N . LEU A 1 96 ? -12.302 -6.911 15.418 1.00 94.38 96 LEU A N 1
ATOM 766 C CA . LEU A 1 96 ? -11.483 -7.722 14.496 1.00 94.38 96 LEU A CA 1
ATOM 767 C C . LEU A 1 96 ? -11.452 -7.205 13.045 1.00 94.38 96 LEU A C 1
ATOM 769 O O . LEU A 1 96 ? -10.556 -7.560 12.280 1.00 94.38 96 LEU A O 1
ATOM 773 N N . TYR A 1 97 ? -12.411 -6.364 12.650 1.00 94.88 97 TYR A N 1
ATOM 774 C CA . TYR A 1 97 ? -12.408 -5.743 11.328 1.00 94.88 97 TYR A CA 1
ATOM 775 C C . TYR A 1 97 ? -11.271 -4.728 11.153 1.00 94.88 97 TYR A C 1
ATOM 777 O O . TYR A 1 97 ? -10.825 -4.535 10.028 1.00 94.88 97 TYR A O 1
ATOM 785 N N . ILE A 1 98 ? -10.779 -4.094 12.224 1.00 95.56 98 ILE A N 1
ATOM 786 C CA . ILE A 1 98 ? -9.728 -3.068 12.153 1.00 95.56 98 ILE A CA 1
ATOM 787 C C . ILE A 1 98 ? -8.409 -3.648 11.628 1.00 95.56 98 ILE A C 1
ATOM 789 O O . ILE A 1 98 ? -7.931 -3.148 10.606 1.00 95.56 98 ILE A O 1
ATOM 793 N N . PRO A 1 99 ? -7.825 -4.708 12.228 1.00 95.88 99 PRO A N 1
ATOM 794 C CA . PRO A 1 99 ? -6.590 -5.289 11.707 1.00 95.88 99 PRO A CA 1
ATOM 795 C C . PRO A 1 99 ? -6.768 -5.848 10.288 1.00 95.88 99 PRO A C 1
ATOM 797 O O . PRO A 1 99 ? -5.874 -5.697 9.456 1.00 95.88 99 PRO A O 1
ATOM 800 N N . LEU A 1 100 ? -7.940 -6.414 9.969 1.00 94.75 100 LEU A N 1
ATOM 801 C CA . LEU A 1 100 ? -8.250 -6.881 8.615 1.00 94.75 100 LEU A CA 1
ATOM 802 C C . LEU A 1 100 ? -8.261 -5.729 7.598 1.00 94.75 100 LEU A C 1
ATOM 804 O O . LEU A 1 100 ? -7.682 -5.844 6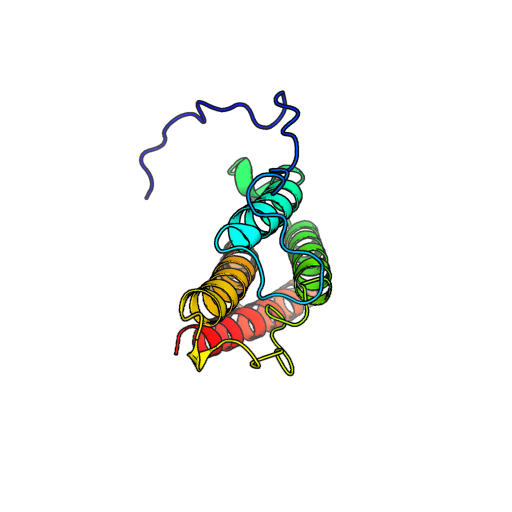.521 1.00 94.75 100 LEU A O 1
ATOM 808 N N . GLN A 1 101 ? -8.905 -4.613 7.935 1.00 95.75 101 GLN A N 1
ATOM 809 C CA . GLN A 1 101 ? -8.966 -3.424 7.087 1.00 95.75 101 GLN A CA 1
ATOM 810 C C . GLN A 1 101 ? -7.598 -2.769 6.931 1.00 95.75 101 GLN A C 1
ATOM 812 O O . GLN A 1 101 ? -7.238 -2.411 5.814 1.00 95.75 101 GLN A O 1
ATOM 817 N N . ARG A 1 102 ? -6.819 -2.661 8.017 1.00 96.19 102 ARG A N 1
ATOM 818 C CA . ARG A 1 102 ? -5.428 -2.184 7.990 1.00 96.19 102 ARG A CA 1
ATOM 819 C C . ARG A 1 102 ? -4.612 -2.998 6.991 1.00 96.19 102 ARG A C 1
ATOM 821 O O . ARG A 1 102 ? -4.052 -2.432 6.059 1.00 96.19 102 ARG A O 1
ATOM 828 N N . HIS A 1 103 ? -4.614 -4.323 7.130 1.00 95.06 103 HIS A N 1
ATOM 829 C CA . HIS A 1 103 ? -3.919 -5.215 6.204 1.00 95.06 103 HIS A CA 1
ATOM 830 C C . HIS A 1 103 ? -4.419 -5.044 4.763 1.00 95.06 103 HIS A C 1
ATOM 832 O O . HIS A 1 103 ? -3.619 -4.905 3.840 1.00 95.06 103 HIS A O 1
ATOM 838 N N . ASN A 1 104 ? -5.738 -5.002 4.557 1.00 94.31 104 ASN A N 1
ATOM 839 C CA . ASN A 1 104 ? -6.316 -4.864 3.225 1.00 94.31 104 ASN A CA 1
ATOM 840 C C . ASN A 1 104 ? -5.928 -3.541 2.540 1.00 94.31 104 ASN A C 1
ATOM 842 O O . ASN A 1 104 ? -5.574 -3.557 1.363 1.00 94.31 104 ASN A O 1
ATOM 846 N N . LEU A 1 105 ? -5.952 -2.416 3.262 1.00 96.00 105 LEU A N 1
ATOM 847 C CA . LEU A 1 105 ? -5.570 -1.101 2.737 1.00 96.00 105 LEU A CA 1
ATOM 848 C C . LEU A 1 105 ? -4.115 -1.095 2.254 1.00 96.00 105 LEU A C 1
ATOM 850 O O . LEU A 1 105 ? -3.846 -0.637 1.140 1.00 96.00 105 LEU A O 1
ATOM 854 N N . HIS A 1 106 ? -3.196 -1.660 3.041 1.00 96.19 106 HIS A N 1
ATOM 855 C CA . HIS A 1 106 ? -1.789 -1.773 2.647 1.00 96.19 106 HIS 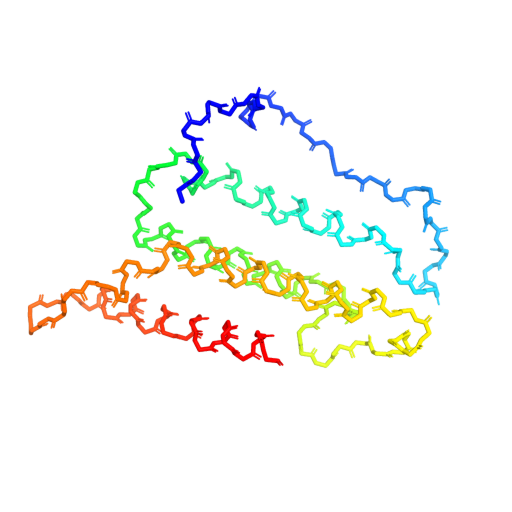A CA 1
ATOM 856 C C . HIS A 1 106 ? -1.626 -2.727 1.465 1.00 96.19 106 HIS A C 1
ATOM 858 O O . HIS A 1 106 ? -1.062 -2.340 0.442 1.00 96.19 106 HIS A O 1
ATOM 864 N N . ALA A 1 107 ? -2.216 -3.923 1.528 1.00 94.62 107 ALA A N 1
ATOM 865 C CA . ALA A 1 107 ? -2.133 -4.906 0.450 1.00 94.62 107 ALA A CA 1
ATOM 866 C C . ALA A 1 107 ? -2.623 -4.339 -0.895 1.00 94.62 107 ALA A C 1
ATOM 868 O O . ALA A 1 107 ? -1.924 -4.436 -1.904 1.00 94.62 107 ALA A O 1
ATOM 869 N N . VAL A 1 108 ? -3.790 -3.685 -0.919 1.00 93.56 108 VAL A N 1
ATOM 870 C CA . VAL A 1 108 ? -4.341 -3.062 -2.135 1.00 93.56 108 VAL A CA 1
ATOM 871 C C . VAL A 1 108 ? -3.436 -1.938 -2.645 1.00 93.56 108 VAL A C 1
ATOM 873 O O . VAL A 1 108 ? -3.237 -1.812 -3.856 1.00 93.56 108 VAL A O 1
ATOM 876 N N . SER A 1 109 ? -2.837 -1.151 -1.756 1.00 94.19 109 SER A N 1
ATOM 877 C CA . SER A 1 109 ? -1.961 -0.037 -2.136 1.00 94.19 109 SER A CA 1
ATOM 878 C C . SER A 1 109 ? -0.667 -0.512 -2.783 1.00 94.19 109 SER A C 1
ATOM 880 O O . SER A 1 109 ? -0.321 -0.055 -3.876 1.00 94.19 109 SER A O 1
ATOM 882 N N . TYR A 1 110 ? 0.012 -1.488 -2.177 1.00 94.94 110 TYR A N 1
ATOM 883 C CA . TYR A 1 110 ? 1.231 -2.057 -2.752 1.00 94.94 110 TYR A CA 1
ATOM 884 C C . TYR A 1 110 ? 0.945 -2.871 -4.018 1.00 94.94 110 TYR A C 1
ATOM 886 O O . TYR A 1 110 ? 1.703 -2.764 -4.980 1.00 94.94 110 TYR A O 1
ATOM 894 N N . MET A 1 111 ? -0.189 -3.579 -4.103 1.00 92.69 111 MET A N 1
ATOM 895 C CA . MET A 1 111 ? -0.650 -4.201 -5.357 1.00 92.69 111 MET A CA 1
ATOM 896 C C . MET A 1 111 ? -0.837 -3.170 -6.475 1.00 92.69 111 MET A C 1
ATOM 898 O O . MET A 1 111 ? -0.447 -3.399 -7.624 1.00 92.69 111 MET A O 1
ATOM 902 N N . THR A 1 112 ? -1.405 -2.016 -6.135 1.00 91.25 112 THR A N 1
ATOM 903 C CA . THR A 1 112 ? -1.637 -0.921 -7.078 1.00 91.25 112 THR A CA 1
ATOM 904 C C . THR A 1 112 ? -0.322 -0.295 -7.550 1.00 91.25 112 THR A C 1
ATOM 906 O O . THR A 1 112 ? -0.179 -0.038 -8.743 1.00 91.25 112 THR A O 1
ATOM 909 N N . MET A 1 113 ? 0.669 -0.117 -6.665 1.00 91.94 113 MET A N 1
ATOM 910 C CA . MET A 1 113 ? 2.025 0.313 -7.052 1.00 91.94 113 MET A CA 1
ATOM 911 C C . MET A 1 113 ? 2.770 -0.749 -7.878 1.00 91.94 113 MET A C 1
ATOM 913 O O . MET A 1 113 ? 3.554 -0.421 -8.775 1.00 91.94 113 MET A O 1
ATOM 917 N N . PHE A 1 114 ? 2.546 -2.029 -7.577 1.00 91.81 114 PHE A N 1
ATOM 918 C CA . PHE A 1 114 ? 3.226 -3.148 -8.222 1.00 91.81 114 PHE A CA 1
ATOM 919 C C . PHE A 1 114 ? 2.780 -3.345 -9.673 1.00 91.81 114 PHE A C 1
ATOM 921 O O . PHE A 1 114 ? 3.615 -3.603 -10.538 1.00 91.81 114 PHE A O 1
ATOM 928 N N . SER A 1 115 ? 1.485 -3.186 -9.958 1.00 88.19 115 SER A N 1
ATOM 929 C CA . SER A 1 115 ? 0.904 -3.381 -11.294 1.00 88.19 115 SER A CA 1
ATOM 930 C C . SER A 1 115 ? 1.666 -2.655 -12.426 1.00 88.19 115 SER A C 1
ATOM 932 O O . SER A 1 115 ? 2.150 -3.341 -13.334 1.00 88.19 115 SER A O 1
ATOM 934 N N . PRO A 1 116 ? 1.887 -1.321 -12.375 1.00 86.25 116 PRO A N 1
ATOM 935 C CA . PRO A 1 116 ? 2.692 -0.615 -13.379 1.00 86.25 116 PRO A CA 1
ATOM 936 C C . PRO A 1 116 ? 4.183 -0.976 -13.338 1.00 86.25 116 PRO A C 1
ATOM 938 O O . PRO A 1 116 ? 4.879 -0.885 -14.351 1.00 86.25 116 PRO A O 1
ATOM 941 N N . SER A 1 117 ? 4.681 -1.411 -12.180 1.00 87.25 117 SER A N 1
ATOM 942 C CA . SER A 1 117 ? 6.100 -1.690 -11.957 1.00 87.25 117 SER A CA 1
ATOM 943 C C . SER A 1 117 ? 6.523 -3.077 -12.454 1.00 87.25 117 SER A C 1
ATOM 945 O O . SER A 1 117 ? 7.698 -3.298 -12.752 1.00 87.25 117 SER A O 1
ATOM 947 N N . LYS A 1 118 ? 5.574 -4.011 -12.612 1.00 87.69 118 LYS A N 1
ATOM 948 C CA . LYS A 1 118 ? 5.822 -5.409 -13.000 1.00 87.69 118 LYS A CA 1
ATOM 949 C C . LYS A 1 118 ? 6.685 -5.545 -14.254 1.00 87.69 118 LYS A C 1
ATOM 951 O O . LYS A 1 118 ? 7.545 -6.421 -14.311 1.00 87.69 118 LYS A O 1
ATOM 956 N N . ARG A 1 119 ? 6.501 -4.670 -15.247 1.00 86.44 119 ARG A N 1
ATOM 957 C CA . ARG A 1 119 ? 7.272 -4.722 -16.500 1.00 86.44 119 ARG A CA 1
ATOM 958 C C . ARG A 1 119 ? 8.781 -4.560 -16.287 1.00 86.44 119 ARG A C 1
ATOM 960 O O . ARG A 1 119 ? 9.560 -5.149 -17.028 1.00 86.44 119 ARG A O 1
ATOM 967 N N . PHE A 1 120 ? 9.195 -3.813 -15.261 1.00 88.69 120 PHE A N 1
ATOM 968 C CA . PHE A 1 120 ? 10.607 -3.617 -14.922 1.00 88.69 120 PHE A CA 1
ATOM 969 C C . PHE A 1 120 ? 11.217 -4.852 -14.246 1.00 88.69 120 PHE A C 1
ATOM 971 O O . PHE A 1 120 ? 12.432 -4.959 -14.142 1.00 88.69 120 PHE A O 1
ATOM 978 N N . LEU A 1 121 ? 10.397 -5.809 -13.807 1.00 89.81 121 LEU A N 1
ATOM 979 C CA . LEU A 1 121 ? 10.869 -7.101 -13.305 1.00 89.81 121 LEU A CA 1
ATOM 980 C C . LEU A 1 121 ? 10.937 -8.161 -14.402 1.00 89.81 121 LEU A C 1
ATOM 982 O O . LEU A 1 121 ? 11.753 -9.072 -14.321 1.00 89.81 121 LEU A O 1
ATOM 986 N N . THR A 1 122 ? 10.080 -8.053 -15.419 1.00 88.56 122 THR A N 1
ATOM 987 C CA . THR A 1 122 ? 10.007 -9.025 -16.519 1.00 88.56 122 THR A CA 1
ATOM 988 C C . THR A 1 122 ? 10.867 -8.650 -17.724 1.00 88.56 122 THR A C 1
ATOM 990 O O . THR A 1 122 ? 11.084 -9.491 -18.593 1.00 88.56 122 THR A O 1
ATOM 993 N N . LYS A 1 123 ? 11.333 -7.398 -17.814 1.00 86.94 123 LYS A N 1
ATOM 994 C CA . LYS A 1 123 ? 12.266 -6.947 -18.855 1.00 86.94 123 LYS A CA 1
ATOM 995 C C . LYS A 1 123 ? 13.611 -7.672 -18.708 1.00 86.94 123 LYS A C 1
ATOM 997 O O . LYS A 1 123 ? 14.081 -7.898 -17.596 1.00 86.94 123 LYS A O 1
ATOM 1002 N N . ILE A 1 124 ? 14.239 -8.016 -19.832 1.00 86.69 124 ILE A N 1
ATOM 1003 C CA . ILE A 1 124 ? 15.608 -8.547 -19.855 1.00 86.69 124 ILE A CA 1
ATOM 1004 C C . ILE A 1 124 ? 16.575 -7.370 -19.717 1.00 86.69 124 ILE A C 1
ATOM 1006 O O . ILE A 1 124 ? 16.462 -6.388 -20.448 1.00 86.69 124 ILE A O 1
ATOM 1010 N N . TYR A 1 125 ? 17.505 -7.477 -18.770 1.00 86.19 125 TYR A N 1
ATOM 1011 C CA . TYR A 1 125 ? 18.530 -6.469 -18.517 1.00 86.19 125 TYR A CA 1
ATOM 1012 C C . TYR A 1 125 ? 19.886 -6.983 -18.991 1.00 86.19 125 TYR A C 1
ATOM 1014 O O . TYR A 1 125 ? 20.287 -8.092 -18.641 1.00 86.19 125 TYR A O 1
ATOM 1022 N N . ASP A 1 126 ? 20.590 -6.148 -19.741 1.00 86.56 126 ASP A N 1
ATOM 1023 C CA . ASP A 1 126 ? 21.949 -6.372 -20.226 1.00 86.56 126 ASP A CA 1
ATOM 1024 C C . ASP A 1 126 ? 22.831 -5.140 -19.954 1.00 86.56 126 ASP A C 1
ATOM 1026 O O . ASP A 1 126 ? 22.395 -4.158 -19.345 1.00 86.56 126 ASP A O 1
ATOM 1030 N N . SER A 1 127 ? 24.086 -5.177 -20.405 1.00 80.81 127 SER A N 1
ATOM 1031 C CA . SER A 1 127 ? 25.045 -4.079 -20.234 1.00 80.81 127 SER A CA 1
ATOM 1032 C C . SER A 1 127 ? 24.668 -2.782 -20.964 1.00 80.81 127 SER A C 1
ATOM 1034 O O . SER A 1 127 ? 25.285 -1.752 -20.700 1.00 80.81 127 SER A O 1
ATOM 1036 N N . SER A 1 128 ? 23.665 -2.803 -21.849 1.00 81.38 128 SER A N 1
ATOM 1037 C CA . SER A 1 128 ? 23.151 -1.632 -22.571 1.00 81.38 128 SER A CA 1
ATOM 1038 C C . SER A 1 128 ? 21.923 -0.998 -21.906 1.00 81.38 128 SER A C 1
ATOM 1040 O O . SER A 1 128 ? 21.452 0.055 -22.336 1.00 81.38 128 SER A O 1
ATOM 1042 N N . SER A 1 129 ? 21.398 -1.618 -20.844 1.00 84.75 129 SER A N 1
ATOM 1043 C CA . SER A 1 129 ? 20.198 -1.142 -20.157 1.00 84.75 129 SER A CA 1
ATOM 1044 C C . SER A 1 129 ? 20.429 0.204 -19.473 1.00 84.75 129 SER A C 1
ATOM 1046 O O . SER A 1 129 ? 21.391 0.378 -18.721 1.00 84.75 129 SER A O 1
ATOM 1048 N N . SER A 1 130 ? 19.503 1.138 -19.703 1.00 87.25 130 SER A N 1
ATOM 1049 C CA . SER A 1 130 ? 19.574 2.504 -19.180 1.00 87.25 130 SER A CA 1
ATOM 1050 C C . SER A 1 130 ? 19.640 2.542 -17.648 1.00 87.25 130 SER A C 1
ATOM 1052 O O . SER A 1 130 ? 19.112 1.665 -16.953 1.00 87.25 130 SER A O 1
ATOM 1054 N N . ARG A 1 131 ? 20.272 3.584 -17.096 1.00 86.69 131 ARG A N 1
ATOM 1055 C CA . ARG A 1 131 ? 20.342 3.788 -15.641 1.00 86.69 131 ARG A CA 1
ATOM 1056 C C . ARG A 1 131 ? 18.942 3.961 -15.049 1.00 86.69 131 ARG A C 1
ATOM 1058 O O . ARG A 1 131 ? 18.664 3.479 -13.954 1.00 86.69 131 ARG A O 1
ATOM 1065 N N . GLU A 1 132 ? 18.057 4.614 -15.788 1.00 85.25 132 GLU A N 1
ATOM 1066 C CA . GLU A 1 132 ? 16.664 4.853 -15.436 1.00 85.25 132 GLU A CA 1
ATOM 1067 C C . GLU A 1 132 ? 15.900 3.532 -15.282 1.00 85.25 132 GLU A C 1
ATOM 1069 O O . GLU A 1 132 ? 15.208 3.333 -14.280 1.00 85.25 132 GLU A O 1
ATOM 1074 N N . ASP A 1 133 ? 16.085 2.590 -16.213 1.00 84.75 133 ASP A N 1
ATOM 1075 C CA . ASP A 1 133 ? 15.478 1.258 -16.134 1.00 84.75 133 ASP A CA 1
ATOM 1076 C C . ASP A 1 133 ? 15.987 0.459 -14.930 1.00 84.75 133 ASP A C 1
ATOM 1078 O O . ASP A 1 133 ? 15.220 -0.294 -14.325 1.00 84.75 133 ASP A O 1
ATOM 1082 N N . GLN A 1 134 ? 17.269 0.602 -14.577 1.00 87.38 134 GLN A N 1
ATOM 1083 C CA . GLN A 1 134 ? 17.855 -0.061 -13.407 1.00 87.38 134 GLN A CA 1
ATOM 1084 C C . GLN A 1 134 ? 17.278 0.494 -12.098 1.00 87.38 134 GLN A C 1
ATOM 1086 O O . GLN A 1 134 ? 16.938 -0.275 -11.199 1.00 87.38 134 GLN A O 1
ATOM 1091 N N . VAL A 1 135 ? 17.095 1.816 -12.002 1.00 90.56 135 VAL A N 1
ATOM 1092 C CA . VAL A 1 135 ? 16.438 2.450 -10.846 1.00 90.56 135 VAL A CA 1
ATOM 1093 C C . VAL A 1 135 ? 14.980 2.001 -10.735 1.00 90.56 135 VAL A C 1
ATOM 1095 O O . VAL A 1 135 ? 14.528 1.652 -9.643 1.00 90.56 135 VAL A O 1
ATOM 1098 N N . CYS A 1 136 ? 14.248 1.957 -11.852 1.00 89.31 136 CYS A N 1
ATOM 1099 C CA . CYS A 1 136 ? 12.866 1.470 -11.869 1.00 89.31 136 CYS A CA 1
ATOM 1100 C C . CYS A 1 136 ? 12.781 -0.001 -11.447 1.00 89.31 136 CYS A C 1
ATOM 1102 O O . CYS A 1 136 ? 11.893 -0.366 -10.677 1.00 89.31 136 CYS A O 1
ATOM 1104 N N . ARG A 1 137 ? 13.735 -0.834 -11.884 1.00 91.19 137 ARG A N 1
ATOM 1105 C CA . ARG A 1 137 ? 13.842 -2.232 -11.456 1.00 91.19 137 ARG A CA 1
ATOM 1106 C C . ARG A 1 137 ? 14.053 -2.356 -9.955 1.00 91.19 137 ARG A C 1
ATOM 1108 O O . ARG A 1 137 ? 13.346 -3.136 -9.331 1.00 91.19 137 ARG A O 1
ATOM 1115 N N . SER A 1 138 ? 14.994 -1.602 -9.383 1.00 92.75 138 SER A N 1
ATOM 1116 C CA . SER A 1 138 ? 15.262 -1.635 -7.937 1.00 92.75 138 SER A CA 1
ATOM 1117 C C . SER A 1 138 ? 13.993 -1.333 -7.145 1.00 92.75 138 SER A C 1
ATOM 1119 O O . SER A 1 138 ? 13.584 -2.132 -6.313 1.00 92.75 138 SER A O 1
ATOM 1121 N N . LYS A 1 139 ? 13.295 -0.248 -7.496 1.00 93.19 139 LYS A N 1
ATOM 1122 C CA . LYS A 1 139 ? 12.028 0.124 -6.851 1.00 93.19 139 LYS A CA 1
ATOM 1123 C C . LYS A 1 139 ? 10.950 -0.946 -7.017 1.00 93.19 139 LYS A C 1
ATOM 1125 O O . LYS A 1 139 ? 10.190 -1.201 -6.091 1.00 93.19 139 LYS A O 1
ATOM 1130 N N . ALA A 1 140 ? 10.865 -1.570 -8.192 1.00 93.12 140 ALA A N 1
ATOM 1131 C CA . ALA A 1 140 ? 9.916 -2.650 -8.438 1.00 93.12 140 ALA A CA 1
ATOM 1132 C C . ALA A 1 140 ? 10.218 -3.890 -7.577 1.00 93.12 140 ALA A C 1
ATOM 1134 O O . ALA A 1 140 ? 9.282 -4.546 -7.124 1.00 93.12 140 ALA A O 1
ATOM 1135 N N . VAL A 1 141 ? 11.499 -4.193 -7.333 1.00 95.38 141 VAL A N 1
ATOM 1136 C CA . VAL A 1 141 ? 11.924 -5.256 -6.409 1.00 95.38 141 VAL A CA 1
ATOM 1137 C C . VAL A 1 141 ? 11.529 -4.901 -4.979 1.00 95.38 141 VAL A C 1
ATOM 1139 O O . VAL A 1 141 ? 10.919 -5.735 -4.320 1.00 95.38 141 VAL A O 1
ATOM 1142 N N . ASP A 1 142 ? 11.788 -3.669 -4.534 1.00 95.19 142 ASP A N 1
ATOM 1143 C CA . ASP A 1 142 ? 11.425 -3.211 -3.186 1.00 95.19 142 ASP A CA 1
ATOM 1144 C C . ASP A 1 142 ? 9.912 -3.340 -2.944 1.00 95.19 142 ASP A C 1
ATOM 1146 O O . ASP A 1 142 ? 9.484 -3.911 -1.943 1.00 95.19 142 ASP A O 1
ATOM 1150 N N . ILE A 1 143 ? 9.092 -2.897 -3.907 1.00 94.75 143 ILE A N 1
ATOM 1151 C CA . ILE A 1 143 ? 7.628 -3.044 -3.852 1.00 94.75 143 ILE A CA 1
ATOM 1152 C C . ILE A 1 143 ? 7.226 -4.524 -3.792 1.00 94.75 143 ILE A C 1
ATOM 1154 O O . ILE A 1 143 ? 6.328 -4.880 -3.034 1.00 94.75 143 ILE A O 1
ATOM 1158 N N . ALA A 1 144 ? 7.858 -5.390 -4.590 1.00 94.69 144 ALA A N 1
ATOM 1159 C CA . ALA A 1 144 ? 7.531 -6.814 -4.630 1.00 94.69 144 ALA A CA 1
ATOM 1160 C C . ALA A 1 144 ? 7.865 -7.524 -3.313 1.00 94.69 144 ALA A C 1
ATOM 1162 O O . ALA A 1 144 ? 7.059 -8.312 -2.824 1.00 94.69 144 ALA A O 1
ATOM 1163 N N . ILE A 1 145 ? 9.037 -7.237 -2.741 1.00 95.62 145 ILE A N 1
ATOM 1164 C CA . ILE A 1 145 ? 9.455 -7.774 -1.442 1.00 95.62 145 ILE A CA 1
ATOM 1165 C C . ILE A 1 145 ? 8.468 -7.326 -0.370 1.00 95.62 145 ILE A C 1
ATOM 1167 O O . ILE A 1 145 ? 7.937 -8.159 0.358 1.00 95.62 145 ILE A O 1
ATOM 1171 N N . HIS A 1 146 ? 8.149 -6.037 -0.333 1.00 94.44 146 HIS A N 1
ATOM 1172 C CA . HIS A 1 146 ? 7.248 -5.503 0.674 1.00 94.44 146 HIS A CA 1
ATOM 1173 C C . HIS A 1 146 ? 5.816 -6.051 0.545 1.00 94.44 146 HIS A C 1
ATOM 1175 O O . HIS A 1 146 ? 5.163 -6.387 1.529 1.00 94.44 146 HIS A O 1
ATOM 1181 N N . LEU A 1 147 ? 5.335 -6.246 -0.685 1.00 93.56 147 LEU A N 1
ATOM 1182 C CA . LEU A 1 147 ? 4.055 -6.906 -0.933 1.00 93.56 147 LEU A CA 1
ATOM 1183 C C . LEU A 1 147 ? 4.043 -8.363 -0.432 1.00 93.56 147 LEU A C 1
ATOM 1185 O O . LEU A 1 147 ? 3.025 -8.819 0.091 1.00 93.56 147 LEU A O 1
ATOM 1189 N N . LEU A 1 148 ? 5.154 -9.097 -0.574 1.00 93.81 148 LEU A N 1
ATOM 1190 C CA . LEU A 1 148 ? 5.294 -10.448 -0.018 1.00 93.81 148 LEU A CA 1
ATOM 1191 C C . LEU A 1 148 ? 5.285 -10.438 1.514 1.00 93.81 148 LEU A C 1
ATOM 1193 O O . LEU A 1 148 ? 4.681 -11.326 2.109 1.00 93.81 148 LEU A O 1
ATOM 1197 N N . GLU A 1 149 ? 5.923 -9.447 2.140 1.00 93.44 149 GLU A N 1
ATOM 1198 C CA . GLU A 1 149 ? 5.917 -9.269 3.597 1.00 93.44 149 GLU A CA 1
ATOM 1199 C C . GLU A 1 149 ? 4.506 -9.013 4.125 1.00 93.44 149 GLU A C 1
ATOM 1201 O O . GLU A 1 149 ? 4.095 -9.650 5.091 1.00 93.44 149 GLU A O 1
ATOM 1206 N N . ILE A 1 150 ? 3.743 -8.143 3.455 1.00 90.19 150 ILE A N 1
ATOM 1207 C CA . ILE A 1 150 ? 2.352 -7.858 3.821 1.00 90.19 150 ILE A CA 1
ATOM 1208 C C . ILE A 1 150 ? 1.470 -9.089 3.643 1.00 90.19 150 ILE A C 1
ATOM 1210 O O . ILE A 1 150 ? 0.558 -9.281 4.430 1.00 90.19 150 ILE A O 1
ATOM 1214 N N . SER A 1 151 ? 1.721 -9.922 2.631 1.00 83.19 151 SER A N 1
ATOM 1215 C CA . SER A 1 151 ? 0.873 -11.080 2.300 1.00 83.19 151 SER A CA 1
ATOM 1216 C C . SER A 1 151 ? 1.024 -12.275 3.254 1.00 83.19 151 SER A C 1
ATOM 1218 O O . SER A 1 151 ? 0.394 -13.310 3.024 1.00 83.19 151 SER A O 1
ATOM 1220 N N . ARG A 1 152 ? 1.893 -12.172 4.260 1.00 75.12 152 ARG A N 1
ATOM 1221 C CA . ARG A 1 152 ? 2.233 -13.254 5.186 1.00 75.12 152 ARG A CA 1
ATOM 1222 C C . ARG A 1 152 ? 1.365 -13.239 6.439 1.00 75.12 152 ARG A C 1
ATOM 1224 O O . ARG A 1 152 ? 1.053 -14.358 6.903 1.00 75.12 152 ARG A O 1
#